Protein AF-A0AAV6LB26-F1 (afdb_monomer_lite)

Organism: NCBI:txid479676

Secondary structure (DSSP, 8-state):
---GGGG-S-TTSHHHHHHHHHHHHHHHHTS-TT---EE--BTTTTT--EE-HHHHHHHHHHH-B-TT--S-GGGTPPP------------------HHHHHHHHHHHHHT-------------------------

Structure (mmCIF, N/CA/C/O backbone):
data_AF-A0AAV6LB26-F1
#
_entry.id   AF-A0AAV6LB26-F1
#
loop_
_atom_site.group_PDB
_atom_site.id
_atom_site.type_symbol
_atom_site.label_atom_id
_atom_site.label_alt_id
_atom_site.label_comp_id
_atom_site.label_asym_id
_atom_site.label_entity_id
_atom_site.label_seq_id
_atom_site.pdbx_PDB_ins_code
_atom_site.Cartn_x
_atom_site.Cartn_y
_atom_site.Cartn_z
_atom_site.occupancy
_atom_site.B_iso_or_equiv
_atom_site.auth_seq_id
_atom_site.auth_comp_id
_atom_site.auth_asym_id
_atom_site.auth_atom_id
_atom_site.pdbx_PDB_model_num
ATOM 1 N N . MET A 1 1 ? -0.836 -13.547 -0.587 1.00 76.88 1 MET A N 1
ATOM 2 C CA . MET A 1 1 ? -0.978 -12.545 -1.671 1.00 76.88 1 MET A CA 1
ATOM 3 C C . MET A 1 1 ? 0.243 -12.625 -2.577 1.00 76.88 1 MET A C 1
ATOM 5 O O . MET A 1 1 ? 1.306 -12.956 -2.060 1.00 76.88 1 MET A O 1
ATOM 9 N N . ASP A 1 2 ? 0.110 -12.382 -3.887 1.00 88.62 2 ASP A N 1
ATOM 10 C CA . ASP A 1 2 ? 1.283 -12.301 -4.774 1.00 88.62 2 ASP A CA 1
ATOM 11 C C . ASP A 1 2 ? 2.092 -11.030 -4.460 1.00 88.62 2 ASP A C 1
ATOM 13 O O . ASP A 1 2 ? 1.530 -9.961 -4.227 1.00 88.62 2 ASP A O 1
ATOM 17 N N . ARG A 1 3 ? 3.421 -11.159 -4.422 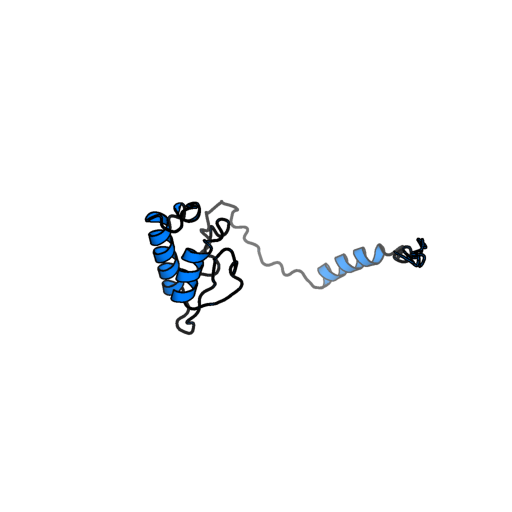1.00 92.75 3 ARG A N 1
ATOM 18 C CA . ARG A 1 3 ? 4.369 -10.069 -4.130 1.00 92.75 3 ARG A CA 1
ATOM 19 C C . ARG A 1 3 ? 5.398 -9.867 -5.233 1.00 92.75 3 ARG A C 1
ATOM 21 O O . ARG A 1 3 ? 6.225 -8.969 -5.125 1.00 92.75 3 ARG A O 1
ATOM 28 N N . SER A 1 4 ? 5.320 -10.648 -6.312 1.00 95.19 4 SER A N 1
ATOM 29 C CA . SER A 1 4 ? 6.222 -10.534 -7.463 1.00 95.19 4 SER A CA 1
ATOM 30 C C . SER A 1 4 ? 6.216 -9.131 -8.088 1.00 95.19 4 SER A C 1
ATOM 32 O O . SER A 1 4 ? 7.208 -8.684 -8.663 1.00 95.19 4 SER A O 1
ATOM 34 N N . TRP A 1 5 ? 5.115 -8.390 -7.923 1.00 97.25 5 TRP A N 1
ATOM 35 C CA . TRP A 1 5 ? 4.990 -7.006 -8.365 1.00 97.25 5 TRP A CA 1
ATOM 36 C C . TRP A 1 5 ? 5.959 -6.048 -7.659 1.00 97.25 5 TRP A C 1
ATOM 38 O O . TRP A 1 5 ? 6.343 -5.042 -8.257 1.00 97.25 5 TRP A O 1
ATOM 48 N N . MET A 1 6 ? 6.386 -6.350 -6.426 1.00 97.19 6 MET A N 1
ATOM 49 C CA . MET A 1 6 ? 7.286 -5.491 -5.648 1.00 97.19 6 MET A CA 1
ATOM 50 C C . MET A 1 6 ? 8.673 -5.398 -6.300 1.00 97.19 6 MET A C 1
ATOM 52 O O . MET A 1 6 ? 9.313 -4.350 -6.227 1.00 97.19 6 MET A O 1
ATOM 56 N N . ASP A 1 7 ? 9.100 -6.446 -7.012 1.00 96.62 7 ASP A N 1
ATOM 57 C CA . ASP A 1 7 ? 10.372 -6.505 -7.745 1.00 96.62 7 ASP A CA 1
ATOM 58 C C . ASP A 1 7 ? 10.353 -5.739 -9.085 1.00 96.62 7 ASP A C 1
ATOM 60 O O . ASP A 1 7 ? 11.392 -5.547 -9.733 1.00 96.62 7 ASP A O 1
ATOM 64 N N . ILE A 1 8 ? 9.183 -5.271 -9.536 1.00 97.75 8 ILE A N 1
ATOM 65 C CA . ILE A 1 8 ? 9.045 -4.592 -10.826 1.00 97.75 8 ILE A CA 1
ATOM 66 C C . ILE A 1 8 ? 9.591 -3.163 -10.736 1.00 97.75 8 ILE A C 1
ATOM 68 O O . ILE A 1 8 ? 8.983 -2.260 -10.169 1.00 97.75 8 ILE A O 1
ATOM 72 N N . ARG A 1 9 ? 10.724 -2.920 -11.405 1.00 95.25 9 ARG A N 1
ATOM 73 C CA . ARG A 1 9 ? 11.386 -1.600 -11.430 1.00 95.25 9 ARG A CA 1
ATOM 74 C C . ARG A 1 9 ? 10.567 -0.503 -12.115 1.00 95.25 9 ARG A C 1
ATOM 76 O O . ARG A 1 9 ? 10.694 0.671 -11.771 1.00 95.25 9 ARG A O 1
ATOM 83 N N . ASN A 1 10 ? 9.770 -0.857 -13.123 1.00 97.56 10 ASN A N 1
ATOM 84 C CA . ASN A 1 10 ? 8.937 0.107 -13.835 1.00 97.56 10 ASN A CA 1
ATOM 85 C C . ASN A 1 10 ? 7.618 0.323 -13.083 1.00 97.56 10 ASN A C 1
ATOM 87 O O . ASN A 1 10 ? 6.678 -0.449 -13.241 1.00 97.56 10 ASN A O 1
ATOM 91 N N . ARG A 1 11 ? 7.518 1.429 -12.343 1.00 97.31 11 ARG A N 1
ATOM 92 C CA . ARG A 1 11 ? 6.333 1.778 -11.536 1.00 97.31 11 ARG A CA 1
ATOM 93 C C . ARG A 1 11 ? 5.070 2.083 -12.350 1.00 97.31 11 ARG A C 1
ATOM 95 O O . ARG A 1 11 ? 3.987 2.186 -11.794 1.00 97.31 11 ARG A O 1
ATOM 102 N N . ARG A 1 12 ? 5.191 2.219 -13.675 1.00 97.12 12 ARG A N 1
ATOM 103 C CA . ARG A 1 12 ? 4.054 2.355 -14.603 1.00 97.12 12 ARG A CA 1
ATOM 104 C C . ARG A 1 12 ? 3.618 1.017 -15.199 1.00 97.12 12 ARG A C 1
ATOM 106 O O . ARG A 1 12 ? 2.707 0.986 -16.023 1.00 97.12 12 ARG A O 1
ATOM 113 N N . HIS A 1 13 ? 4.302 -0.072 -14.856 1.00 98.38 13 HIS A N 1
ATOM 114 C CA . HIS A 1 13 ? 3.944 -1.400 -15.324 1.00 98.38 13 HIS A CA 1
ATOM 115 C C . HIS A 1 13 ? 2.583 -1.804 -14.736 1.00 98.38 13 HIS A C 1
ATOM 117 O O . HIS A 1 13 ? 2.384 -1.621 -13.535 1.00 98.38 13 HIS A O 1
ATOM 123 N N . PRO A 1 14 ? 1.665 -2.394 -15.524 1.00 98.31 14 PRO A N 1
ATOM 124 C CA . PRO A 1 14 ? 0.326 -2.739 -15.046 1.00 98.31 14 PRO A CA 1
ATOM 125 C C . PRO A 1 14 ? 0.321 -3.603 -13.780 1.00 98.31 14 PRO A C 1
ATOM 127 O O . PRO A 1 14 ? -0.413 -3.300 -12.852 1.00 98.31 14 PRO A O 1
ATOM 130 N N . LEU A 1 15 ? 1.198 -4.612 -13.700 1.00 98.06 15 LEU A N 1
ATOM 131 C CA . LEU A 1 15 ? 1.318 -5.457 -12.502 1.00 98.06 15 LEU A CA 1
ATOM 132 C C . LEU A 1 15 ? 1.806 -4.690 -11.266 1.00 98.06 15 LEU A C 1
ATOM 134 O O . LEU A 1 15 ? 1.393 -5.013 -10.162 1.00 98.06 15 LEU A O 1
ATOM 138 N N . TYR A 1 16 ? 2.660 -3.675 -11.440 1.00 98.50 16 TYR A N 1
ATOM 139 C CA . TYR A 1 16 ? 3.084 -2.838 -10.316 1.00 98.50 16 TYR A CA 1
ATOM 140 C C . TYR A 1 16 ? 1.904 -2.014 -9.799 1.00 98.50 16 TYR A C 1
ATOM 142 O O . TYR A 1 16 ? 1.650 -1.977 -8.603 1.00 98.50 16 TYR A O 1
ATOM 150 N N . ILE A 1 17 ? 1.158 -1.388 -10.715 1.00 98.38 17 ILE A N 1
ATOM 151 C CA . ILE A 1 17 ? -0.021 -0.581 -10.380 1.00 98.38 17 ILE A CA 1
ATOM 152 C C . ILE A 1 17 ? -1.082 -1.435 -9.682 1.00 98.38 17 ILE A C 1
ATOM 154 O O . ILE A 1 17 ? -1.627 -1.018 -8.665 1.00 98.38 17 ILE A O 1
ATOM 158 N N . GLU A 1 18 ? -1.361 -2.626 -10.207 1.00 98.31 18 GLU A N 1
ATOM 159 C CA . GLU A 1 18 ? -2.331 -3.533 -9.595 1.00 98.31 18 GLU A CA 1
ATOM 160 C C . GLU A 1 18 ? -1.870 -3.988 -8.209 1.00 98.31 18 GLU A C 1
ATOM 162 O O . GLU A 1 18 ? -2.628 -3.887 -7.251 1.00 98.31 18 GLU A O 1
ATOM 167 N N . GLY A 1 19 ? -0.600 -4.372 -8.067 1.00 97.81 19 GLY A N 1
ATOM 168 C CA . GLY A 1 19 ? -0.038 -4.768 -6.780 1.00 97.81 19 GLY A CA 1
ATOM 169 C C . GLY A 1 19 ? -0.078 -3.663 -5.719 1.00 97.81 19 GLY A C 1
ATOM 170 O O . GLY A 1 19 ? -0.376 -3.937 -4.558 1.00 97.81 19 GLY A O 1
ATOM 171 N N . VAL A 1 20 ? 0.140 -2.399 -6.107 1.00 98.12 20 VAL A N 1
ATOM 172 C CA . VAL A 1 20 ? -0.044 -1.248 -5.205 1.00 98.12 20 VAL A CA 1
ATOM 173 C C . VAL A 1 20 ? -1.499 -1.147 -4.747 1.00 98.12 20 VAL A C 1
ATOM 175 O O . VAL A 1 20 ? -1.745 -1.018 -3.552 1.00 98.12 20 VAL A O 1
ATOM 178 N N . LYS A 1 21 ? -2.470 -1.252 -5.658 1.00 98.00 21 LYS A N 1
ATOM 179 C CA . LYS A 1 21 ? -3.898 -1.195 -5.301 1.00 98.00 21 LYS A CA 1
ATOM 180 C C . LYS A 1 21 ? -4.314 -2.339 -4.385 1.00 98.00 21 LYS A C 1
ATOM 182 O O . LYS A 1 21 ? -5.049 -2.118 -3.425 1.00 98.00 21 LYS A O 1
ATOM 187 N N . GLU A 1 22 ? -3.834 -3.5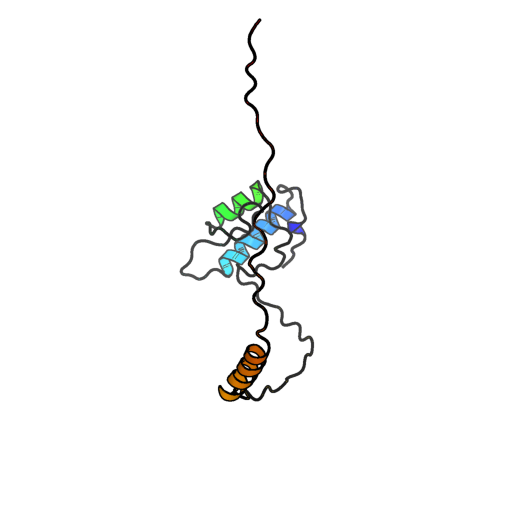48 -4.660 1.00 97.75 22 GLU A N 1
ATOM 188 C CA . GLU A 1 22 ? -4.062 -4.718 -3.814 1.00 97.75 22 GLU A CA 1
ATOM 189 C C . GLU A 1 22 ? -3.481 -4.519 -2.411 1.00 97.75 22 GLU A C 1
ATOM 191 O O . GLU A 1 22 ? -4.160 -4.803 -1.423 1.00 97.75 22 GLU A O 1
ATOM 196 N N . PHE A 1 23 ? -2.266 -3.972 -2.314 1.00 97.81 23 PHE A N 1
ATOM 197 C CA . PHE A 1 23 ? -1.647 -3.619 -1.039 1.00 97.81 23 PHE A CA 1
ATOM 198 C C . PHE A 1 23 ? -2.460 -2.568 -0.271 1.00 97.81 23 PHE A C 1
ATOM 200 O O . PHE A 1 23 ? -2.733 -2.757 0.912 1.00 97.81 23 PHE A O 1
ATOM 207 N N . ILE A 1 24 ? -2.877 -1.481 -0.927 1.00 98.25 24 ILE A N 1
ATOM 208 C CA . ILE A 1 24 ? -3.662 -0.416 -0.286 1.00 98.25 24 ILE A CA 1
ATOM 209 C C . ILE A 1 24 ? -4.991 -0.963 0.228 1.00 98.25 24 ILE A C 1
ATOM 211 O O . ILE A 1 24 ? -5.360 -0.714 1.375 1.00 98.25 24 ILE A O 1
ATOM 215 N N . LYS A 1 25 ? -5.684 -1.763 -0.588 1.00 97.94 25 LYS A N 1
ATOM 216 C CA . LYS A 1 25 ? -6.918 -2.427 -0.174 1.00 97.94 25 LYS A CA 1
ATOM 217 C C . LYS A 1 25 ? -6.688 -3.306 1.052 1.00 97.94 25 LYS A C 1
ATOM 219 O O . LYS A 1 25 ? -7.421 -3.181 2.026 1.00 97.94 25 LYS A O 1
ATOM 224 N N . PHE A 1 26 ? -5.653 -4.144 1.027 1.00 97.38 26 PHE A N 1
ATOM 225 C CA . PHE A 1 26 ? -5.298 -4.979 2.170 1.00 97.38 26 PHE A CA 1
ATOM 226 C C . PHE A 1 26 ? -5.051 -4.139 3.427 1.00 97.38 26 PHE A C 1
ATOM 228 O O . PHE A 1 26 ? -5.600 -4.446 4.481 1.00 97.38 26 PHE A O 1
ATOM 235 N N . ALA A 1 27 ? -4.264 -3.068 3.317 1.00 97.44 27 ALA A N 1
ATOM 236 C CA . ALA A 1 27 ? -3.940 -2.201 4.441 1.00 97.44 27 ALA A CA 1
ATOM 237 C C . ALA A 1 27 ? -5.186 -1.543 5.050 1.00 97.44 27 ALA A C 1
ATOM 239 O O . ALA A 1 27 ? -5.277 -1.449 6.270 1.00 97.44 27 ALA A O 1
ATOM 240 N N . ILE A 1 28 ? -6.149 -1.128 4.221 1.00 97.56 28 ILE A N 1
ATOM 241 C CA . ILE A 1 28 ? -7.432 -0.570 4.671 1.00 97.56 28 ILE A CA 1
ATOM 242 C C . ILE A 1 28 ? -8.295 -1.645 5.338 1.00 97.56 28 ILE A C 1
ATOM 244 O O . ILE A 1 28 ? -8.830 -1.403 6.417 1.00 97.56 28 ILE A O 1
ATOM 248 N N . ASP A 1 29 ? -8.408 -2.829 4.731 1.00 97.12 29 ASP A N 1
ATOM 249 C CA . ASP A 1 29 ? -9.243 -3.926 5.239 1.00 97.12 29 ASP A CA 1
ATOM 250 C C . ASP A 1 29 ? -8.784 -4.413 6.632 1.00 97.12 29 ASP A C 1
ATOM 252 O O . ASP A 1 29 ? -9.598 -4.891 7.420 1.00 97.12 29 ASP A O 1
ATOM 256 N N . HIS A 1 30 ? -7.495 -4.253 6.954 1.00 96.50 30 HIS A N 1
ATOM 257 C CA . HIS A 1 30 ? -6.897 -4.620 8.246 1.00 96.50 30 HIS A CA 1
ATOM 258 C C . HIS A 1 30 ? -6.673 -3.415 9.179 1.00 96.50 30 HIS A C 1
ATOM 260 O O . HIS A 1 30 ? -6.124 -3.564 10.274 1.00 96.50 30 HIS A O 1
ATOM 266 N N . MET A 1 31 ? -7.082 -2.210 8.773 1.00 96.31 31 MET A N 1
ATOM 267 C CA . MET A 1 31 ? -6.931 -1.004 9.582 1.00 96.31 31 MET A CA 1
ATOM 268 C C . MET A 1 31 ? -7.987 -0.965 10.701 1.00 96.31 31 MET A C 1
ATOM 270 O O . MET A 1 31 ? -9.170 -1.206 10.442 1.00 96.31 31 MET A O 1
ATOM 274 N N . PRO A 1 32 ? -7.615 -0.617 11.951 1.00 95.56 32 PRO A N 1
ATOM 275 C CA . PRO A 1 32 ? -8.590 -0.428 13.018 1.00 95.56 32 PRO A CA 1
ATOM 276 C C . PRO A 1 32 ? -9.636 0.636 12.643 1.00 95.56 32 PRO A C 1
ATOM 278 O O . PRO A 1 32 ? -9.258 1.680 12.111 1.00 95.56 32 PRO A O 1
ATOM 281 N N . PRO A 1 33 ? -10.926 0.466 12.997 1.00 94.69 33 PRO A N 1
ATOM 282 C CA . PRO A 1 33 ? -11.974 1.436 12.649 1.00 94.69 33 PRO A CA 1
ATOM 283 C C . PRO A 1 33 ? -11.763 2.855 13.203 1.00 94.69 33 PRO A C 1
ATOM 285 O O . PRO A 1 33 ? -12.402 3.797 12.744 1.00 94.69 33 PRO A O 1
ATOM 288 N N . SER A 1 34 ? -10.915 3.010 14.224 1.00 96.62 34 SER A N 1
ATOM 289 C CA . SER A 1 34 ? -10.550 4.299 14.822 1.00 96.62 34 SER A CA 1
ATOM 290 C C . SER A 1 34 ? -9.434 5.035 14.076 1.00 96.62 34 SER A C 1
ATOM 292 O O . SER A 1 34 ? -9.174 6.199 14.376 1.00 96.62 34 SER A O 1
ATOM 294 N N . GLU A 1 35 ? -8.743 4.364 13.156 1.00 96.25 35 GLU A N 1
ATOM 295 C CA . GLU A 1 35 ? -7.591 4.898 12.440 1.00 96.25 35 GLU A CA 1
ATOM 296 C C . GLU A 1 35 ? -7.987 5.322 11.018 1.00 96.25 35 GLU A C 1
ATOM 298 O O . GLU A 1 35 ? -8.925 4.798 10.421 1.00 96.25 35 GLU A O 1
ATOM 303 N N . THR A 1 36 ? -7.259 6.287 10.460 1.00 97.62 36 THR A N 1
ATOM 304 C CA . THR A 1 36 ? -7.434 6.749 9.067 1.00 97.62 36 THR A CA 1
ATOM 305 C C . THR A 1 36 ? -6.121 6.782 8.288 1.00 97.62 36 THR A C 1
ATOM 307 O O . THR A 1 36 ? -6.106 7.140 7.112 1.00 97.62 36 THR A O 1
ATOM 310 N N . LEU A 1 37 ? -5.014 6.421 8.945 1.00 98.38 37 LEU A N 1
ATOM 311 C CA . LEU A 1 37 ? -3.666 6.481 8.401 1.00 98.38 37 LEU A CA 1
ATOM 312 C C . LEU A 1 37 ? -3.015 5.101 8.483 1.00 98.38 37 LEU A C 1
ATOM 314 O O . LEU A 1 37 ? -3.100 4.429 9.513 1.00 98.38 37 LEU A O 1
ATOM 318 N N . ILE A 1 38 ? -2.294 4.727 7.432 1.00 98.50 38 ILE A N 1
ATOM 319 C CA . ILE A 1 38 ? -1.541 3.474 7.328 1.00 98.50 38 ILE A CA 1
ATOM 320 C C . ILE A 1 38 ? -0.042 3.767 7.236 1.00 98.50 38 ILE A C 1
ATOM 322 O O . ILE A 1 38 ? 0.364 4.873 6.871 1.00 98.50 38 ILE A O 1
ATOM 326 N N . TRP A 1 39 ? 0.799 2.794 7.584 1.00 98.44 39 TRP A N 1
ATOM 327 C CA . TRP A 1 39 ? 2.249 2.943 7.460 1.00 98.44 39 TRP A CA 1
ATOM 328 C C . TRP A 1 39 ? 2.658 2.981 5.986 1.00 98.44 39 TRP A C 1
ATOM 330 O O . TRP A 1 39 ? 2.214 2.174 5.181 1.00 98.44 39 TRP A O 1
ATOM 340 N N . CYS A 1 40 ? 3.527 3.915 5.609 1.00 98.69 40 CYS A N 1
ATOM 341 C CA . CYS A 1 40 ? 3.974 4.041 4.227 1.00 98.69 40 CYS A CA 1
ATOM 342 C C . CYS A 1 40 ? 5.181 3.117 3.958 1.00 98.69 40 CYS A C 1
ATOM 344 O O . CYS A 1 40 ? 6.278 3.406 4.451 1.00 98.69 40 CYS A O 1
ATOM 346 N N . PRO A 1 41 ? 5.053 2.051 3.140 1.00 98.19 41 PRO A N 1
ATOM 347 C CA . PRO A 1 41 ? 6.147 1.122 2.850 1.00 98.19 41 PRO A CA 1
ATOM 348 C C . PRO A 1 41 ? 7.054 1.613 1.712 1.00 98.19 41 PRO A C 1
ATOM 350 O O . PRO A 1 41 ? 7.856 0.843 1.176 1.00 98.19 41 PRO A O 1
ATOM 353 N N . CYS A 1 42 ? 6.894 2.863 1.263 1.00 98.56 42 CYS A N 1
ATOM 354 C CA . CYS A 1 42 ? 7.701 3.382 0.170 1.00 98.56 42 CYS A CA 1
ATOM 355 C C . CYS A 1 42 ? 9.176 3.478 0.580 1.00 98.56 42 CYS A C 1
ATOM 357 O O . CYS A 1 42 ? 9.497 3.602 1.763 1.00 98.56 42 CYS A O 1
ATOM 359 N N . ILE A 1 43 ? 10.084 3.490 -0.397 1.00 98.06 43 ILE A N 1
ATOM 360 C CA . ILE A 1 43 ? 11.536 3.531 -0.145 1.00 98.06 43 ILE A CA 1
ATOM 361 C C . ILE A 1 43 ? 11.952 4.718 0.743 1.00 98.06 43 ILE A C 1
ATOM 363 O O . ILE A 1 43 ? 12.909 4.606 1.504 1.00 98.06 43 ILE A O 1
ATOM 367 N N . ARG A 1 44 ? 11.240 5.852 0.675 1.00 98.19 44 ARG A N 1
ATOM 368 C CA . ARG A 1 44 ? 11.554 7.038 1.488 1.00 98.19 44 ARG A CA 1
ATOM 369 C C . ARG A 1 44 ? 11.066 6.945 2.927 1.00 98.19 44 ARG A C 1
ATOM 371 O O . ARG A 1 44 ? 11.741 7.448 3.816 1.00 98.19 44 ARG A O 1
ATOM 378 N N . CYS A 1 45 ? 9.894 6.360 3.138 1.00 98.38 45 CYS A N 1
ATOM 379 C CA . CYS A 1 45 ? 9.267 6.307 4.453 1.00 98.38 45 CYS A CA 1
ATOM 380 C C . CYS A 1 45 ? 9.668 5.051 5.225 1.00 98.38 45 CYS A C 1
ATOM 382 O O . CYS A 1 45 ? 9.739 5.103 6.445 1.00 98.38 45 CYS A O 1
ATOM 384 N N . ASN A 1 46 ? 9.935 3.936 4.537 1.00 97.50 46 ASN A N 1
ATOM 385 C CA . ASN A 1 46 ? 10.372 2.664 5.117 1.00 97.50 46 ASN A CA 1
ATOM 386 C C . ASN A 1 46 ? 9.537 2.222 6.340 1.00 97.50 46 ASN A C 1
ATOM 388 O O . ASN A 1 46 ? 10.080 1.786 7.349 1.00 97.50 46 ASN A O 1
ATOM 392 N N . ASN A 1 47 ? 8.212 2.373 6.259 1.00 97.94 47 ASN A N 1
ATOM 393 C CA . ASN A 1 47 ? 7.258 2.107 7.340 1.00 97.94 47 ASN A CA 1
ATOM 394 C C . ASN A 1 47 ? 7.456 2.949 8.625 1.00 97.94 47 ASN A C 1
ATOM 396 O O . ASN A 1 47 ? 6.955 2.563 9.673 1.00 97.94 47 ASN A O 1
ATOM 400 N N . PHE A 1 48 ? 8.126 4.109 8.571 1.00 97.81 48 PHE A N 1
ATOM 401 C CA . PHE A 1 48 ? 8.285 5.023 9.721 1.00 97.81 48 PHE A CA 1
ATOM 402 C C . PHE A 1 48 ? 7.286 6.182 9.762 1.00 97.81 48 PHE A C 1
ATOM 404 O O . PHE A 1 48 ? 7.200 6.890 10.765 1.00 97.81 48 PHE A O 1
ATOM 411 N N . ASN A 1 49 ? 6.509 6.385 8.700 1.00 98.12 49 ASN A N 1
ATOM 412 C CA . ASN A 1 49 ? 5.522 7.455 8.628 1.00 98.12 49 ASN A CA 1
ATOM 413 C C . ASN A 1 49 ? 4.142 6.869 8.355 1.00 98.12 49 ASN A C 1
ATOM 415 O O . ASN A 1 49 ? 3.991 6.055 7.441 1.00 98.12 49 ASN A O 1
ATOM 419 N N . LYS A 1 50 ? 3.145 7.321 9.120 1.00 98.19 50 LYS A N 1
ATOM 420 C CA . LYS A 1 50 ? 1.733 7.086 8.825 1.00 98.19 50 LYS A CA 1
ATOM 421 C C . LYS A 1 50 ? 1.189 8.203 7.942 1.00 98.19 50 LYS A C 1
ATOM 423 O O . LYS A 1 50 ? 1.462 9.373 8.207 1.00 98.19 50 LYS A O 1
ATOM 428 N N . MET A 1 51 ? 0.445 7.836 6.909 1.00 98.50 51 MET A N 1
ATOM 429 C CA . MET A 1 51 ? -0.153 8.746 5.928 1.00 98.50 51 MET A CA 1
ATOM 430 C C . MET A 1 51 ? -1.516 8.201 5.502 1.00 98.50 51 MET A C 1
ATOM 432 O O . MET A 1 51 ? -1.846 7.050 5.800 1.00 98.50 51 MET A O 1
ATOM 436 N N . THR A 1 52 ? -2.321 9.014 4.827 1.00 98.62 52 THR A N 1
ATOM 437 C CA . THR A 1 52 ? -3.584 8.535 4.256 1.00 98.62 52 THR A CA 1
ATOM 438 C C . THR A 1 52 ? -3.313 7.469 3.184 1.00 98.62 52 THR A C 1
ATOM 440 O O . THR A 1 52 ? -2.241 7.479 2.571 1.00 98.62 52 THR A O 1
ATOM 443 N N . PRO A 1 53 ? -4.252 6.541 2.925 1.00 98.62 53 PRO A N 1
ATOM 444 C CA . PRO A 1 53 ? -4.078 5.539 1.874 1.00 98.62 53 PRO A CA 1
ATOM 445 C C . PRO A 1 53 ? -3.739 6.142 0.503 1.00 98.62 53 PRO A C 1
ATOM 447 O O . PRO A 1 53 ? -2.854 5.631 -0.178 1.00 98.62 53 PRO A O 1
ATOM 450 N N . ASP A 1 54 ? -4.364 7.270 0.155 1.00 98.69 54 ASP A N 1
ATOM 451 C CA . ASP A 1 54 ? -4.121 7.991 -1.100 1.00 98.69 54 ASP A CA 1
ATOM 452 C C . ASP A 1 54 ? -2.680 8.532 -1.183 1.00 98.69 54 ASP A C 1
ATOM 454 O O . ASP A 1 54 ? -2.003 8.372 -2.200 1.00 98.69 54 ASP A O 1
ATOM 458 N N . GLU A 1 55 ? -2.165 9.121 -0.098 1.00 98.75 55 GLU A N 1
ATOM 459 C CA . GLU A 1 55 ? -0.770 9.584 -0.026 1.00 98.75 55 GLU A CA 1
ATOM 460 C C . GLU A 1 55 ? 0.220 8.414 -0.108 1.00 98.75 55 GLU A C 1
ATOM 462 O O . GLU A 1 55 ? 1.266 8.514 -0.757 1.00 98.75 55 GLU A O 1
ATOM 467 N N . VAL A 1 56 ? -0.094 7.282 0.533 1.00 98.75 56 VAL A N 1
ATOM 468 C CA . VAL A 1 56 ? 0.746 6.081 0.444 1.00 98.75 56 VAL A CA 1
ATOM 469 C C . VAL A 1 56 ? 0.771 5.537 -0.981 1.00 98.75 56 VAL A C 1
ATOM 471 O O . VAL A 1 56 ? 1.853 5.206 -1.474 1.00 98.75 56 VAL A O 1
ATOM 474 N N . GLU A 1 57 ? -0.373 5.494 -1.662 1.00 98.62 57 GLU A N 1
ATOM 475 C CA . GLU A 1 57 ? -0.467 5.103 -3.068 1.00 98.62 57 GLU A CA 1
ATOM 476 C C . GLU A 1 57 ? 0.408 6.010 -3.956 1.00 98.62 57 GLU A C 1
ATOM 478 O O . GLU A 1 57 ? 1.248 5.515 -4.717 1.00 98.62 57 GLU A O 1
ATOM 483 N N . GLU A 1 58 ? 0.303 7.335 -3.800 1.00 98.69 58 GLU A N 1
ATOM 484 C CA . GLU A 1 58 ? 1.139 8.302 -4.524 1.00 98.69 58 GLU A CA 1
ATOM 485 C C . GLU A 1 58 ? 2.637 8.058 -4.277 1.00 98.69 58 GLU A C 1
ATOM 487 O O . GLU A 1 58 ? 3.439 7.993 -5.217 1.00 98.69 58 GLU A O 1
ATOM 492 N N . HIS A 1 59 ? 3.028 7.860 -3.018 1.00 98.69 59 HIS A N 1
ATOM 493 C CA . HIS A 1 59 ? 4.413 7.604 -2.631 1.00 98.69 59 HIS A CA 1
ATOM 494 C C . HIS A 1 59 ? 4.964 6.306 -3.231 1.00 98.69 59 HIS A C 1
ATOM 496 O O . HIS A 1 59 ? 6.132 6.251 -3.637 1.00 98.69 59 HIS A O 1
ATOM 502 N N . MET A 1 60 ? 4.142 5.261 -3.325 1.00 98.38 60 MET A N 1
ATOM 503 C CA . MET A 1 60 ? 4.529 4.002 -3.961 1.00 98.38 60 MET A CA 1
ATOM 504 C C . MET A 1 60 ? 4.739 4.185 -5.469 1.00 98.38 60 MET A C 1
ATOM 506 O O . MET A 1 60 ? 5.737 3.700 -6.006 1.00 98.38 60 MET A O 1
ATOM 510 N N . TYR A 1 61 ? 3.910 4.976 -6.154 1.00 98.38 61 TYR A N 1
ATOM 511 C CA . TYR A 1 61 ? 4.137 5.316 -7.564 1.00 98.38 61 TYR A CA 1
ATOM 512 C C . TYR A 1 61 ? 5.358 6.224 -7.786 1.00 98.38 61 TYR A C 1
ATOM 514 O O . TYR A 1 61 ? 6.073 6.074 -8.787 1.00 98.38 61 TYR A O 1
ATOM 522 N N . ALA A 1 62 ? 5.636 7.141 -6.857 1.00 98.06 62 ALA A N 1
ATOM 523 C CA . ALA A 1 62 ? 6.731 8.102 -6.964 1.00 98.06 62 ALA A CA 1
ATOM 524 C C . ALA A 1 62 ? 8.102 7.494 -6.635 1.00 98.06 62 ALA A C 1
ATOM 526 O O . ALA A 1 62 ? 9.082 7.740 -7.349 1.00 98.06 62 ALA A O 1
ATOM 527 N N . TRP A 1 63 ? 8.191 6.693 -5.570 1.00 98.12 63 TRP A N 1
ATOM 528 C CA . TRP A 1 63 ? 9.467 6.198 -5.041 1.00 98.12 63 TRP A CA 1
ATOM 529 C C . TRP A 1 63 ? 9.610 4.690 -5.068 1.00 98.12 63 TRP A C 1
ATOM 531 O O . TRP A 1 63 ? 10.738 4.210 -5.069 1.00 98.12 63 TRP A O 1
ATOM 541 N N . GLY A 1 64 ? 8.525 3.949 -5.241 1.00 98.00 64 GLY A N 1
ATOM 542 C CA . GLY A 1 64 ? 8.555 2.497 -5.185 1.00 98.00 64 GLY A CA 1
ATOM 543 C C . GLY A 1 64 ? 8.392 1.982 -3.762 1.00 98.00 64 GLY A C 1
ATOM 544 O O . GLY A 1 64 ? 8.468 2.739 -2.792 1.00 98.00 64 GLY A O 1
ATOM 545 N N . VAL A 1 65 ? 8.200 0.673 -3.650 1.00 97.88 65 VAL A N 1
ATOM 546 C CA . VAL A 1 65 ? 8.050 -0.041 -2.382 1.00 97.88 65 VAL A CA 1
ATOM 547 C C . VAL A 1 65 ? 9.389 -0.626 -1.938 1.00 97.88 65 VAL A C 1
ATOM 549 O O . VAL A 1 65 ? 10.234 -0.963 -2.770 1.00 97.88 65 VAL A O 1
ATOM 552 N N . VAL A 1 66 ? 9.603 -0.751 -0.631 1.00 97.56 66 VAL A N 1
ATOM 553 C CA . VAL A 1 66 ? 10.749 -1.492 -0.094 1.00 97.56 66 VAL A CA 1
ATOM 554 C C . VAL A 1 66 ? 10.558 -2.980 -0.394 1.00 97.56 66 VAL A C 1
ATOM 556 O O . VAL A 1 66 ? 9.732 -3.639 0.221 1.00 97.56 66 VAL A O 1
ATOM 559 N N . VAL A 1 67 ? 11.341 -3.525 -1.326 1.00 96.00 67 VAL A N 1
ATOM 560 C CA . VAL A 1 67 ? 11.241 -4.934 -1.765 1.00 96.00 67 VAL A CA 1
ATOM 561 C C . VAL A 1 67 ? 11.466 -5.925 -0.617 1.00 96.00 67 VAL A C 1
ATOM 563 O O . VAL A 1 67 ? 10.828 -6.971 -0.553 1.00 96.00 67 VAL A O 1
ATOM 566 N N . ALA A 1 68 ? 12.336 -5.575 0.336 1.00 95.12 68 ALA A N 1
ATOM 567 C CA . ALA A 1 68 ? 12.583 -6.391 1.525 1.00 95.12 68 ALA A CA 1
ATOM 568 C C . ALA A 1 68 ? 11.374 -6.457 2.479 1.00 95.12 68 ALA A C 1
ATOM 570 O O . ALA A 1 68 ? 11.333 -7.323 3.350 1.00 95.12 68 ALA A O 1
ATOM 571 N N . TYR A 1 69 ? 10.379 -5.581 2.316 1.00 94.50 69 TYR A N 1
ATOM 572 C CA . TYR A 1 69 ? 9.136 -5.592 3.084 1.00 94.50 69 TYR A CA 1
ATOM 573 C C . TYR A 1 69 ? 8.144 -6.618 2.511 1.00 94.50 69 TYR A C 1
ATOM 575 O O . TYR A 1 69 ? 7.020 -6.308 2.121 1.00 94.50 69 TYR A O 1
ATOM 583 N N . ASN A 1 70 ? 8.592 -7.869 2.437 1.00 88.81 70 ASN A N 1
ATOM 584 C CA . ASN A 1 70 ? 7.870 -8.992 1.837 1.00 88.81 70 ASN A CA 1
ATOM 585 C C . ASN A 1 70 ? 6.800 -9.610 2.756 1.00 88.81 70 ASN A C 1
ATOM 587 O O . ASN A 1 70 ? 6.120 -10.552 2.354 1.00 88.81 70 ASN A O 1
ATOM 591 N N . ARG A 1 71 ? 6.650 -9.083 3.973 1.00 91.81 71 ARG A N 1
ATOM 592 C CA . ARG A 1 71 ? 5.574 -9.398 4.913 1.00 91.81 71 ARG A CA 1
ATOM 593 C C . ARG A 1 71 ? 5.004 -8.100 5.442 1.00 91.81 71 ARG A C 1
ATOM 595 O O . ARG A 1 71 ? 5.738 -7.271 5.977 1.00 91.81 71 ARG A O 1
ATOM 602 N N . TRP A 1 72 ? 3.702 -7.922 5.320 1.00 95.00 72 TRP A N 1
ATOM 603 C CA . TRP A 1 72 ? 3.017 -6.683 5.653 1.00 95.00 72 TRP A CA 1
ATOM 604 C C . TRP A 1 72 ? 2.634 -6.643 7.135 1.00 95.00 72 TRP A C 1
ATOM 606 O O . TRP A 1 72 ? 1.487 -6.401 7.499 1.00 95.00 72 TRP A O 1
ATOM 616 N N . VAL A 1 73 ? 3.622 -6.877 8.002 1.00 94.62 73 VAL A N 1
ATOM 617 C CA . VAL A 1 73 ? 3.443 -6.988 9.460 1.00 94.62 73 VAL A CA 1
ATOM 618 C C . VAL A 1 73 ? 2.877 -5.713 10.089 1.00 94.62 73 VAL A C 1
ATOM 620 O O . VAL A 1 73 ? 2.086 -5.789 11.022 1.00 94.62 73 VAL A O 1
ATOM 623 N N . TYR A 1 74 ? 3.200 -4.533 9.545 1.00 95.94 74 TYR A N 1
ATOM 624 C CA . TYR A 1 74 ? 2.620 -3.262 9.998 1.00 95.94 74 TYR A CA 1
ATOM 625 C C . TYR A 1 74 ? 1.180 -3.036 9.511 1.00 95.94 74 TYR A C 1
ATOM 627 O O . TYR A 1 74 ? 0.549 -2.062 9.915 1.00 95.94 74 TYR A O 1
ATOM 635 N N . HIS A 1 75 ? 0.670 -3.920 8.653 1.00 96.19 75 HIS A N 1
ATOM 636 C CA . HIS A 1 75 ? -0.670 -3.865 8.069 1.00 96.19 75 HIS A CA 1
ATOM 637 C C . HIS A 1 75 ? -1.507 -5.094 8.440 1.00 96.19 75 HIS A C 1
ATOM 639 O O . HIS A 1 75 ? -2.499 -5.366 7.782 1.00 96.19 75 HIS A O 1
ATOM 645 N N . GLY A 1 76 ? -1.119 -5.841 9.478 1.00 94.00 76 GLY A N 1
ATOM 646 C CA . GLY A 1 76 ? -1.933 -6.937 10.006 1.00 94.00 76 GLY A CA 1
ATOM 647 C C . GLY A 1 76 ? -1.775 -8.274 9.285 1.00 94.00 76 GLY A C 1
ATOM 648 O O . GLY A 1 76 ? -2.595 -9.160 9.497 1.00 94.00 76 GLY A O 1
ATOM 649 N N . GLU A 1 77 ? -0.734 -8.460 8.467 1.00 93.56 77 GLU A N 1
ATOM 650 C CA . GLU A 1 77 ? -0.421 -9.797 7.958 1.00 93.56 77 GLU A CA 1
ATOM 651 C C . GLU A 1 77 ? 0.023 -10.715 9.105 1.00 93.56 77 GLU A C 1
ATOM 653 O O . GLU A 1 77 ? 1.041 -10.468 9.762 1.00 93.56 77 GLU A O 1
ATOM 658 N N 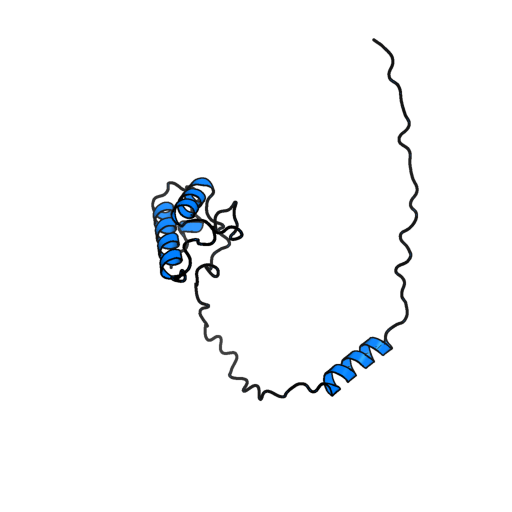. GLU A 1 78 ? -0.748 -11.777 9.331 1.00 88.12 78 GLU A N 1
ATOM 659 C CA . GLU A 1 78 ? -0.468 -12.774 10.357 1.00 88.12 78 GLU A CA 1
ATOM 660 C C . GLU A 1 78 ? 0.821 -13.560 10.056 1.00 88.12 78 GLU A C 1
ATOM 662 O O . GLU A 1 78 ? 1.378 -13.565 8.953 1.00 88.12 78 GLU A O 1
ATOM 667 N N . PHE A 1 79 ? 1.353 -14.214 11.085 1.00 82.44 79 PHE A N 1
ATOM 668 C CA . PHE A 1 79 ? 2.396 -15.210 10.895 1.00 82.44 79 PHE A CA 1
ATOM 669 C C . PHE A 1 79 ? 1.703 -16.511 10.531 1.00 82.44 79 PHE A C 1
ATOM 671 O O . PHE A 1 79 ? 0.962 -17.046 11.353 1.00 82.44 79 PHE A O 1
ATOM 678 N N . ASP A 1 80 ? 1.985 -17.038 9.341 1.00 73.06 80 ASP A N 1
ATOM 679 C CA . ASP A 1 80 ? 1.727 -18.446 9.086 1.00 73.06 80 ASP A CA 1
ATOM 680 C C . ASP A 1 80 ? 2.537 -19.221 10.130 1.00 73.06 80 ASP A C 1
ATOM 682 O O . ASP A 1 80 ? 3.769 -19.296 10.068 1.00 73.06 80 ASP A O 1
ATOM 686 N N . GLN A 1 81 ? 1.854 -19.753 11.145 1.00 61.09 81 GLN A N 1
ATOM 687 C CA . GLN A 1 81 ? 2.402 -20.827 11.954 1.00 61.09 81 GLN A CA 1
ATOM 688 C C . GLN A 1 81 ? 2.470 -22.041 11.035 1.00 61.09 81 GLN A C 1
ATOM 690 O O . GLN A 1 81 ? 1.622 -22.931 11.072 1.00 61.09 81 GLN A O 1
ATOM 695 N N . GLU A 1 82 ? 3.478 -22.076 10.167 1.00 56.56 82 GLU A N 1
ATOM 696 C CA . GLU A 1 82 ? 3.946 -23.348 9.667 1.00 56.56 82 GLU A CA 1
ATOM 697 C C . GLU A 1 82 ? 4.231 -24.181 10.911 1.00 56.56 82 GLU A C 1
ATOM 699 O O . GLU A 1 82 ? 5.106 -23.848 11.714 1.00 56.56 82 GLU A O 1
ATOM 704 N N . ASN A 1 83 ? 3.424 -25.225 11.098 1.00 51.50 83 ASN A N 1
ATOM 705 C CA . ASN A 1 83 ? 3.619 -26.299 12.055 1.00 51.50 83 ASN A CA 1
ATOM 706 C C . ASN A 1 83 ? 4.931 -27.030 11.713 1.00 51.50 83 ASN A C 1
ATOM 708 O O . ASN A 1 83 ? 4.945 -28.195 11.325 1.00 51.50 83 ASN A O 1
ATOM 712 N N . ASN A 1 84 ? 6.054 -26.325 11.814 1.00 51.66 84 ASN A N 1
ATOM 713 C CA . ASN A 1 84 ? 7.359 -26.907 11.994 1.00 51.66 84 ASN A CA 1
ATOM 714 C C . ASN A 1 84 ? 7.291 -27.515 13.379 1.00 51.66 84 ASN A C 1
ATOM 716 O O . ASN A 1 84 ? 7.407 -26.785 14.358 1.00 51.66 84 ASN A O 1
ATOM 720 N N . GLY A 1 85 ? 7.015 -28.820 13.432 1.00 53.22 85 GLY A N 1
ATOM 721 C CA . GLY A 1 85 ? 6.855 -29.614 14.643 1.00 53.22 85 GLY A CA 1
ATOM 722 C C . GLY A 1 85 ? 8.052 -29.522 15.588 1.00 53.22 85 GLY A C 1
ATOM 723 O O . GLY A 1 85 ? 8.816 -30.468 15.733 1.00 53.22 85 GLY A O 1
ATOM 724 N N . HIS A 1 86 ? 8.187 -28.391 16.265 1.00 58.62 86 HIS A N 1
ATOM 725 C CA . HIS A 1 86 ? 8.833 -28.264 17.549 1.00 58.62 86 HIS A CA 1
ATOM 726 C C . HIS A 1 86 ? 7.720 -28.564 18.528 1.00 58.62 86 HIS A C 1
ATOM 728 O O . HIS A 1 86 ? 6.822 -27.752 18.736 1.00 58.62 86 HIS A O 1
ATOM 734 N N . GLY A 1 87 ? 7.711 -29.830 18.946 1.00 47.78 87 GLY A N 1
ATOM 735 C CA . GLY A 1 87 ? 6.616 -30.439 19.674 1.00 47.78 87 GLY A CA 1
ATOM 736 C C . GLY A 1 87 ? 6.173 -29.596 20.855 1.00 47.78 87 GLY A C 1
ATOM 737 O O . GLY A 1 87 ? 6.943 -28.799 21.382 1.00 47.78 87 GLY A O 1
ATOM 738 N N . ASN A 1 88 ? 4.932 -29.826 21.277 1.00 53.88 88 ASN A N 1
ATOM 739 C CA . ASN A 1 88 ? 4.452 -29.446 22.595 1.00 53.88 88 ASN A CA 1
ATOM 740 C C . ASN A 1 88 ? 5.513 -29.802 23.646 1.00 53.88 88 ASN A C 1
ATOM 742 O O . ASN A 1 88 ? 5.520 -30.908 24.186 1.00 53.88 88 ASN A O 1
ATOM 746 N N . THR A 1 89 ? 6.396 -28.870 23.980 1.00 55.59 89 THR A N 1
ATOM 747 C CA . THR A 1 89 ? 6.920 -28.827 25.325 1.00 55.59 89 THR A CA 1
ATOM 748 C C . THR A 1 89 ? 5.761 -28.251 26.100 1.00 55.59 89 THR A C 1
ATOM 750 O O . THR A 1 89 ? 5.472 -27.059 26.011 1.00 55.59 89 THR A O 1
ATOM 753 N N . ASN A 1 90 ? 5.035 -29.130 26.789 1.00 57.69 90 ASN A N 1
ATOM 754 C CA . ASN A 1 90 ? 4.321 -28.725 27.986 1.00 57.69 90 ASN A CA 1
ATOM 755 C C . ASN A 1 90 ? 5.396 -28.112 28.887 1.00 57.69 90 ASN A C 1
ATOM 757 O O . ASN A 1 90 ? 6.074 -28.825 29.621 1.00 57.69 90 ASN A O 1
ATOM 761 N N . ILE A 1 91 ? 5.649 -26.817 28.716 1.00 60.28 91 ILE A N 1
ATOM 762 C CA . ILE A 1 91 ? 6.419 -26.043 29.666 1.00 60.28 91 ILE A CA 1
ATOM 763 C C . ILE A 1 91 ? 5.439 -25.907 30.816 1.00 60.28 91 ILE A C 1
ATOM 765 O O . ILE A 1 91 ? 4.552 -25.055 30.804 1.00 60.28 91 ILE A O 1
ATOM 769 N N . GLU A 1 92 ? 5.521 -26.858 31.745 1.00 61.97 92 GLU A N 1
ATOM 770 C CA . GLU A 1 92 ? 5.112 -26.587 33.109 1.00 61.97 92 GLU A CA 1
ATOM 771 C C . GLU A 1 92 ? 5.833 -25.294 33.471 1.00 61.97 92 GLU A C 1
ATOM 773 O O . GLU A 1 92 ? 7.054 -25.196 33.342 1.00 61.97 92 GLU A O 1
ATOM 778 N N . GLU A 1 93 ? 5.049 -24.260 33.745 1.00 59.78 93 GLU A N 1
ATOM 779 C CA . GLU A 1 93 ? 5.525 -22.934 34.092 1.00 59.78 93 GLU A CA 1
ATOM 780 C C . GLU A 1 93 ? 6.216 -23.045 35.460 1.00 59.78 93 GLU A C 1
ATOM 782 O O . GLU A 1 93 ? 5.655 -22.710 36.501 1.00 59.78 93 GLU A O 1
ATOM 787 N N . GLU A 1 94 ? 7.425 -23.612 35.481 1.00 64.94 94 GLU A N 1
ATOM 788 C CA . GLU A 1 94 ? 8.314 -23.542 36.626 1.00 64.94 94 GLU A CA 1
ATOM 789 C C . GLU A 1 94 ? 8.717 -22.080 36.744 1.00 64.94 94 GLU A C 1
ATOM 791 O O . GLU A 1 94 ? 9.568 -21.564 36.016 1.00 64.94 94 GLU A O 1
ATOM 796 N N . SER A 1 95 ? 8.027 -21.379 37.641 1.00 68.69 95 SER A N 1
ATOM 797 C CA . SER A 1 95 ? 8.373 -20.017 37.997 1.00 68.69 95 SER A CA 1
ATOM 798 C C . SER A 1 95 ? 9.824 -20.004 38.468 1.00 68.69 95 SER A C 1
ATOM 800 O O . SER A 1 95 ? 10.147 -20.597 39.501 1.00 68.69 95 SER A O 1
ATOM 802 N N . ILE A 1 96 ? 10.691 -19.318 37.728 1.00 64.88 96 ILE A N 1
ATOM 803 C CA . ILE A 1 96 ? 12.052 -19.028 38.172 1.00 64.88 96 ILE A CA 1
ATOM 804 C C . ILE A 1 96 ? 11.924 -18.232 39.472 1.00 64.88 96 ILE A C 1
ATOM 806 O O . ILE A 1 96 ? 11.350 -17.140 39.491 1.00 64.88 96 ILE A O 1
ATOM 810 N N . THR A 1 97 ? 12.390 -18.804 40.581 1.00 73.94 97 THR A N 1
ATOM 811 C CA . THR A 1 97 ? 12.320 -18.139 41.880 1.00 73.94 97 THR A CA 1
ATOM 812 C C . THR A 1 97 ? 13.348 -17.014 41.937 1.00 73.94 97 THR A C 1
ATOM 814 O O . THR A 1 97 ? 14.399 -17.060 41.296 1.00 73.94 97 THR A O 1
ATOM 817 N N . VAL A 1 98 ? 13.059 -15.988 42.737 1.00 68.00 98 VAL A N 1
ATOM 818 C CA . VAL A 1 98 ? 13.992 -14.874 42.978 1.00 68.00 98 VAL A CA 1
ATOM 819 C C . VAL A 1 98 ? 15.350 -15.353 43.508 1.00 68.00 98 VAL A C 1
ATOM 821 O O . VAL A 1 98 ? 16.364 -14.724 43.226 1.00 68.00 98 VAL A O 1
ATOM 824 N N . ASP A 1 99 ? 15.378 -16.501 44.190 1.00 73.06 99 ASP A N 1
ATOM 825 C CA . ASP A 1 99 ? 16.600 -17.125 44.701 1.00 73.06 99 ASP A CA 1
ATOM 826 C C . ASP A 1 99 ? 17.516 -17.609 43.563 1.00 73.06 99 ASP A C 1
ATOM 828 O O . ASP A 1 99 ? 18.723 -17.387 43.614 1.00 73.06 99 ASP A O 1
ATOM 832 N N . ALA A 1 100 ? 16.950 -18.172 42.488 1.00 75.00 100 ALA A N 1
ATOM 833 C CA . ALA A 1 100 ? 17.715 -18.608 41.315 1.00 75.00 100 ALA A CA 1
ATOM 834 C C . ALA A 1 100 ? 18.303 -17.424 40.525 1.00 75.00 100 ALA A C 1
ATOM 836 O O . ALA A 1 100 ? 19.387 -17.519 39.952 1.00 75.00 100 ALA A O 1
ATOM 837 N N . MET A 1 101 ? 17.617 -16.276 40.517 1.00 77.31 101 MET A N 1
ATOM 838 C CA . MET A 1 101 ? 18.164 -15.041 39.941 1.00 77.31 101 MET A CA 1
ATOM 839 C C . MET A 1 101 ? 19.305 -14.470 40.790 1.00 77.31 101 MET A C 1
ATOM 841 O O . MET A 1 101 ? 20.225 -13.857 40.248 1.00 77.31 101 MET A O 1
ATOM 845 N N . GLN A 1 102 ? 19.248 -14.662 42.110 1.00 76.25 102 GLN A N 1
ATOM 846 C CA . GLN A 1 102 ? 20.249 -14.146 43.036 1.00 76.25 102 GLN A CA 1
ATOM 847 C C . GLN A 1 102 ? 21.563 -14.936 42.963 1.00 76.25 102 GLN A C 1
ATOM 849 O O . GLN A 1 102 ? 22.627 -14.325 43.015 1.00 76.25 102 GLN A O 1
ATOM 854 N N . GLU A 1 103 ? 21.495 -16.252 42.747 1.00 77.19 103 GLU A N 1
ATOM 855 C CA . GLU A 1 103 ? 22.669 -17.121 42.570 1.00 77.19 103 GLU A CA 1
ATOM 856 C C . GLU A 1 103 ? 23.497 -16.725 41.330 1.00 77.19 103 GLU A C 1
ATOM 858 O O . GLU A 1 103 ? 24.709 -16.542 41.419 1.00 77.19 103 GLU A O 1
ATOM 863 N N . ILE A 1 104 ? 22.835 -16.451 40.198 1.00 78.44 104 ILE A N 1
ATOM 864 C CA . ILE A 1 104 ? 23.495 -15.990 38.960 1.00 78.44 104 ILE A CA 1
ATOM 865 C C . ILE A 1 104 ? 24.149 -14.606 39.147 1.00 78.44 104 ILE A C 1
ATOM 867 O O . ILE A 1 104 ? 25.199 -14.318 38.571 1.00 78.44 104 ILE A O 1
ATOM 871 N N . LEU A 1 105 ? 23.541 -13.728 39.953 1.00 76.94 105 LEU A N 1
ATOM 872 C CA . LEU A 1 105 ? 24.097 -12.404 40.254 1.00 76.94 105 LEU A CA 1
ATOM 873 C C . LEU A 1 105 ? 25.326 -12.476 41.169 1.00 76.94 105 LEU A C 1
ATOM 875 O O . LEU A 1 105 ? 26.216 -11.631 41.044 1.00 76.94 105 LEU A O 1
ATOM 879 N N . ASP A 1 106 ? 25.391 -13.461 42.063 1.00 72.69 106 ASP A N 1
ATOM 880 C CA . ASP A 1 106 ? 26.530 -13.652 42.961 1.00 72.69 106 ASP A CA 1
ATOM 881 C C . ASP A 1 106 ? 27.765 -14.189 42.213 1.00 72.69 106 ASP A C 1
ATOM 883 O O . ASP A 1 106 ? 28.877 -13.728 42.488 1.00 72.69 106 ASP A O 1
ATOM 887 N N . ASP A 1 107 ? 27.577 -15.032 41.192 1.00 68.06 107 ASP A N 1
ATOM 888 C CA . ASP A 1 107 ? 28.656 -15.479 40.295 1.00 68.06 107 ASP A CA 1
ATOM 889 C C . ASP A 1 107 ? 29.248 -14.314 39.484 1.00 68.06 107 ASP A C 1
ATOM 891 O O . ASP A 1 107 ? 30.466 -14.131 39.434 1.00 68.06 107 ASP A O 1
ATOM 895 N N . VAL A 1 108 ? 28.399 -13.442 38.925 1.00 67.31 108 VAL A N 1
ATOM 896 C CA . VAL A 1 108 ? 28.846 -12.224 38.214 1.00 67.31 108 VAL A CA 1
ATOM 897 C C . VAL A 1 108 ? 29.588 -11.268 39.153 1.00 67.31 108 VAL A C 1
ATOM 899 O O . VAL A 1 108 ? 30.516 -10.562 38.748 1.00 67.31 108 VAL A O 1
ATOM 902 N N . ARG A 1 109 ? 29.197 -11.231 40.430 1.00 63.09 109 ARG A N 1
ATOM 903 C CA . ARG A 1 109 ? 29.837 -10.386 41.442 1.00 63.09 109 ARG A CA 1
ATOM 904 C C . ARG A 1 109 ? 31.199 -10.927 41.883 1.00 63.09 109 ARG A C 1
ATOM 906 O O . ARG A 1 109 ? 32.035 -10.133 42.318 1.00 63.09 109 ARG A O 1
ATOM 913 N N . ALA A 1 110 ? 31.440 -12.231 41.756 1.00 61.34 110 ALA A N 1
ATOM 914 C CA . ALA A 1 110 ? 32.715 -12.859 42.088 1.00 61.34 110 ALA A CA 1
ATOM 915 C C . ALA A 1 110 ? 33.821 -12.605 41.040 1.00 61.34 110 ALA A C 1
ATOM 917 O O . ALA A 1 110 ? 34.999 -12.737 41.369 1.00 61.34 110 ALA A O 1
ATOM 918 N N . GLU A 1 111 ? 33.478 -12.174 39.818 1.00 60.81 111 GLU A N 1
ATOM 919 C CA . GLU A 1 111 ? 34.444 -11.966 38.722 1.00 60.81 111 GLU A CA 1
ATOM 920 C C . GLU A 1 111 ? 34.935 -10.508 38.535 1.00 60.81 111 GLU A C 1
ATOM 922 O O . GLU A 1 111 ? 35.616 -10.198 37.557 1.00 60.81 111 GLU A O 1
ATOM 927 N N . GLN A 1 112 ? 34.674 -9.581 39.468 1.00 59.75 112 GLN A N 1
ATOM 928 C CA . GLN A 1 112 ? 35.165 -8.194 39.348 1.00 59.75 112 GLN A CA 1
ATOM 929 C C . GLN A 1 112 ? 36.608 -7.981 39.860 1.00 59.75 112 GLN A C 1
ATOM 931 O O . GLN A 1 112 ? 36.822 -7.515 40.975 1.00 59.75 112 GLN A O 1
ATOM 936 N N . PHE A 1 113 ? 37.594 -8.225 38.991 1.00 51.16 113 PHE A N 1
ATOM 937 C CA . PHE A 1 113 ? 38.932 -7.594 38.952 1.00 51.16 113 PHE A CA 1
ATOM 938 C C . PHE A 1 113 ? 39.331 -7.582 37.459 1.00 51.16 113 PHE A C 1
ATOM 940 O O . PHE A 1 113 ? 39.526 -8.646 36.896 1.00 51.16 113 PHE A O 1
ATOM 947 N N . THR A 1 114 ? 39.400 -6.497 36.686 1.00 46.91 114 THR A N 1
ATOM 948 C CA . THR A 1 114 ? 39.932 -5.149 36.904 1.00 46.91 114 THR A CA 1
ATOM 949 C C . THR A 1 114 ? 39.169 -4.139 36.039 1.00 46.91 114 THR A C 1
ATOM 951 O O . THR A 1 114 ? 39.023 -4.331 34.833 1.00 46.91 114 THR A O 1
ATOM 954 N N . ASN A 1 115 ? 38.750 -3.024 36.632 1.00 56.41 115 ASN A N 1
ATOM 955 C CA . ASN A 1 115 ? 38.284 -1.858 35.886 1.00 56.41 115 ASN A CA 1
ATOM 956 C C . ASN A 1 115 ? 39.496 -1.158 35.248 1.00 56.41 115 ASN A C 1
ATOM 958 O O . ASN A 1 115 ? 40.090 -0.286 35.876 1.00 56.41 115 ASN A O 1
ATOM 962 N N . ASP A 1 116 ? 39.866 -1.541 34.027 1.00 47.88 116 ASP A N 1
ATOM 963 C CA . ASP A 1 116 ? 40.789 -0.778 33.181 1.00 47.88 116 ASP A CA 1
ATOM 964 C C . ASP A 1 116 ? 40.007 -0.142 32.028 1.00 47.88 116 ASP A C 1
ATOM 966 O O . ASP A 1 116 ? 39.959 -0.633 30.905 1.00 47.88 116 ASP A O 1
ATOM 970 N N . TRP A 1 117 ? 39.293 0.936 32.350 1.00 48.53 117 TRP A N 1
ATOM 971 C CA . TRP A 1 117 ? 38.743 1.856 31.352 1.00 48.53 117 TRP A CA 1
ATOM 972 C C . TRP A 1 117 ? 39.276 3.270 31.590 1.00 48.53 117 TRP A C 1
ATOM 974 O O . TRP A 1 117 ? 38.547 4.255 31.507 1.00 48.53 117 TRP A O 1
ATOM 984 N N . THR A 1 118 ? 40.569 3.371 31.906 1.00 53.09 118 THR A N 1
ATOM 985 C CA . THR A 1 118 ? 41.276 4.656 31.932 1.00 53.09 118 THR A CA 1
ATOM 986 C C . THR A 1 118 ? 42.625 4.540 31.225 1.00 53.09 118 THR A C 1
ATOM 988 O O . THR A 1 118 ? 43.659 4.779 31.831 1.00 53.09 118 THR A O 1
ATOM 991 N N . ASP A 1 119 ? 42.611 4.210 29.931 1.00 49.75 119 ASP A N 1
ATOM 992 C CA . ASP A 1 119 ? 43.710 4.565 29.024 1.00 49.75 119 ASP A CA 1
ATOM 993 C C . ASP A 1 119 ? 43.228 4.737 27.568 1.00 49.75 119 ASP A C 1
ATOM 995 O O . ASP A 1 119 ? 43.292 3.844 26.728 1.00 49.75 119 ASP A O 1
ATOM 999 N N . CYS A 1 120 ? 42.674 5.911 27.271 1.00 51.91 120 CYS A N 1
ATOM 1000 C CA . CYS A 1 120 ? 42.801 6.530 25.949 1.00 51.91 120 CYS A CA 1
ATOM 1001 C C . CYS A 1 120 ? 42.789 8.046 26.150 1.00 51.91 120 CYS A C 1
ATOM 1003 O O . CYS A 1 120 ? 41.894 8.776 25.729 1.00 51.91 120 CYS A O 1
ATOM 1005 N N . SER A 1 121 ? 43.787 8.517 26.885 1.00 43.22 121 SER A N 1
ATOM 1006 C CA . SER A 1 121 ? 44.219 9.902 26.814 1.00 43.22 121 SER A CA 1
ATOM 1007 C C . SER A 1 121 ? 45.667 9.889 26.358 1.00 43.22 121 SER A C 1
ATOM 1009 O O . SER A 1 121 ? 46.502 9.286 27.027 1.00 43.22 121 SER A O 1
ATOM 1011 N N . THR A 1 122 ? 45.927 10.627 25.276 1.00 42.78 122 THR A N 1
ATOM 1012 C CA . THR A 1 122 ? 47.229 11.061 24.729 1.00 42.78 122 THR A CA 1
ATOM 1013 C C . THR A 1 122 ? 47.679 10.348 23.446 1.00 42.78 122 THR A C 1
ATOM 1015 O O . THR A 1 122 ? 48.499 9.437 23.465 1.00 42.78 122 THR A O 1
ATOM 1018 N N . ILE A 1 123 ? 47.220 10.862 22.301 1.00 44.91 123 ILE A N 1
ATOM 1019 C CA . ILE A 1 123 ? 48.139 11.164 21.196 1.00 44.91 123 ILE A CA 1
ATOM 1020 C C . ILE A 1 123 ? 47.943 12.651 20.877 1.00 44.91 123 ILE A C 1
ATOM 1022 O O . ILE A 1 123 ? 46.965 13.036 20.236 1.00 44.91 123 ILE A O 1
ATOM 1026 N N . ASP A 1 124 ? 48.852 13.476 21.400 1.00 44.50 124 ASP A N 1
ATOM 1027 C CA . ASP A 1 124 ? 49.208 14.790 20.850 1.00 44.50 124 ASP A CA 1
ATOM 1028 C C . ASP A 1 124 ? 49.553 14.589 19.356 1.00 44.50 124 ASP A C 1
ATOM 1030 O O . ASP A 1 124 ? 50.230 13.628 19.008 1.00 44.50 124 ASP A O 1
ATOM 1034 N N . GLY A 1 125 ? 49.033 15.332 18.381 1.00 42.25 125 GLY A N 1
ATOM 1035 C CA 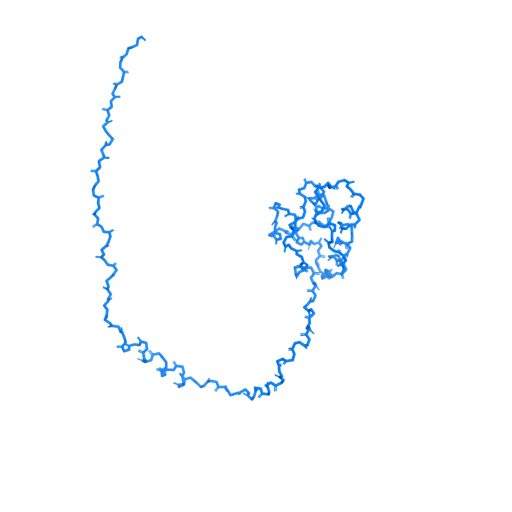. GLY A 1 125 ? 49.122 16.777 18.243 1.00 42.25 125 GLY A CA 1
ATOM 1036 C C . GLY A 1 125 ? 50.159 17.089 17.158 1.00 42.25 125 GLY A C 1
ATOM 1037 O O . GLY A 1 125 ? 51.339 17.018 17.444 1.00 42.25 125 GLY A O 1
ATOM 1038 N N . ASP A 1 126 ? 49.713 17.435 15.944 1.00 39.66 126 ASP A N 1
ATOM 1039 C CA . ASP A 1 126 ? 50.477 18.209 14.946 1.00 39.66 126 ASP A CA 1
ATOM 1040 C C . ASP A 1 126 ? 49.448 19.015 14.114 1.00 39.66 126 ASP A C 1
ATOM 1042 O O . ASP A 1 126 ? 48.659 18.455 13.357 1.00 39.66 126 ASP A 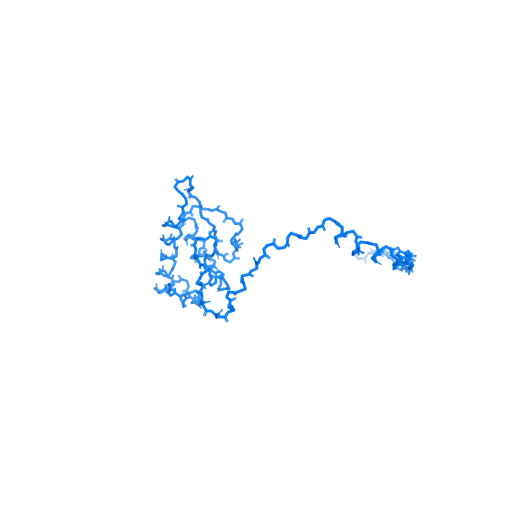O 1
ATOM 1046 N N . HIS A 1 127 ? 49.150 20.264 14.485 1.00 39.72 127 HIS A N 1
ATOM 1047 C CA . HIS A 1 127 ? 49.838 21.494 14.065 1.00 39.72 127 HIS A CA 1
ATOM 1048 C C . HIS A 1 127 ? 49.343 22.030 12.702 1.00 39.72 127 HIS A C 1
ATOM 1050 O O . HIS A 1 127 ? 49.934 21.795 11.654 1.00 39.72 127 HIS A O 1
ATOM 1056 N N . LEU A 1 128 ? 48.234 22.784 12.727 1.00 37.69 128 LEU A N 1
ATOM 1057 C CA . LEU A 1 128 ? 47.840 23.689 11.639 1.00 37.69 128 LEU A CA 1
ATOM 1058 C C . LEU A 1 128 ? 48.534 25.039 11.866 1.00 37.69 128 LEU A C 1
ATOM 1060 O O . LEU A 1 128 ? 48.036 25.886 12.612 1.00 37.69 128 LEU A O 1
ATOM 1064 N N . GLU A 1 129 ? 49.700 25.222 11.244 1.00 44.66 129 GLU A N 1
ATOM 1065 C CA . GLU A 1 129 ? 50.322 26.541 11.123 1.00 44.66 129 GLU A CA 1
ATOM 1066 C C . GLU A 1 129 ? 49.479 27.449 10.234 1.00 44.66 129 GLU A C 1
ATOM 1068 O O . GLU A 1 129 ? 48.982 27.063 9.175 1.00 44.66 129 GLU A O 1
ATOM 1073 N N . HIS A 1 130 ? 49.352 28.692 10.689 1.00 38.84 130 HIS A N 1
ATOM 1074 C CA . HIS A 1 130 ? 48.935 29.808 9.864 1.00 38.84 130 HIS A CA 1
ATOM 1075 C C . HIS A 1 130 ? 49.985 30.036 8.773 1.00 38.84 130 HIS A C 1
ATOM 1077 O O . HIS A 1 130 ? 51.165 30.204 9.073 1.00 38.84 130 HIS A O 1
ATOM 1083 N N . GLY A 1 131 ? 49.541 30.101 7.521 1.00 39.91 131 GLY A N 1
ATOM 1084 C CA . GLY A 1 131 ? 50.349 30.546 6.394 1.00 39.91 131 GLY A CA 1
ATOM 1085 C C . GLY A 1 131 ? 49.578 31.576 5.587 1.00 39.91 131 GLY A C 1
ATOM 1086 O O . GLY A 1 131 ? 48.713 31.221 4.788 1.00 39.91 131 GLY A O 1
ATOM 1087 N N . ASP A 1 132 ? 49.892 32.848 5.821 1.00 43.25 132 ASP A N 1
ATOM 1088 C CA . ASP A 1 132 ? 49.531 33.973 4.964 1.00 43.25 132 ASP A CA 1
ATOM 1089 C C . ASP A 1 132 ? 49.922 33.693 3.506 1.00 43.25 132 ASP A C 1
ATOM 1091 O O . ASP A 1 132 ? 51.020 33.214 3.222 1.00 43.25 132 ASP A O 1
ATOM 1095 N N . THR A 1 133 ? 49.058 34.059 2.558 1.00 46.50 133 THR A N 1
ATOM 1096 C CA . THR A 1 133 ? 49.468 34.255 1.161 1.00 46.50 133 THR A CA 1
ATOM 1097 C C . THR A 1 133 ? 49.211 35.708 0.781 1.00 46.50 133 THR A C 1
ATOM 1099 O O . THR A 1 133 ? 48.073 36.173 0.749 1.00 46.50 133 THR A O 1
ATOM 1102 N N . ILE A 1 134 ? 50.303 36.425 0.528 1.00 41.19 134 ILE A N 1
ATOM 1103 C CA . ILE A 1 134 ? 50.364 37.780 -0.017 1.00 41.19 134 ILE A CA 1
ATOM 1104 C C . ILE A 1 134 ? 50.641 37.676 -1.533 1.00 41.19 134 ILE A C 1
ATOM 1106 O O . ILE A 1 134 ? 51.563 36.966 -1.923 1.00 41.19 134 ILE A O 1
ATOM 1110 N N . LEU A 1 135 ? 49.888 38.473 -2.310 1.00 36.22 135 LEU A N 1
ATOM 1111 C CA . LEU A 1 135 ? 50.102 38.988 -3.684 1.00 36.22 135 LEU A CA 1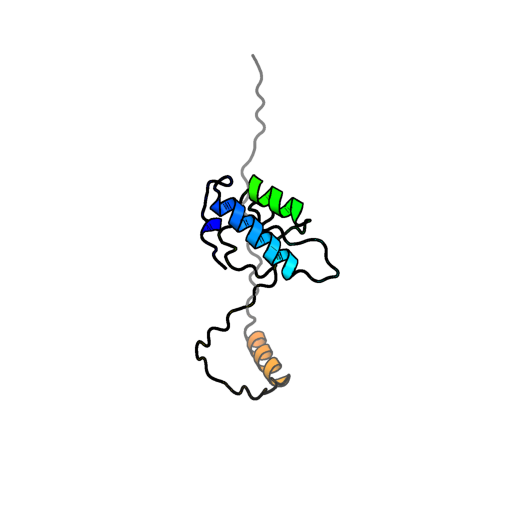
ATOM 1112 C C . LEU A 1 135 ? 50.006 38.035 -4.894 1.00 36.22 135 LEU A C 1
ATOM 1114 O O . LEU A 1 135 ? 50.842 37.157 -5.075 1.00 36.22 135 LEU A O 1
ATOM 1118 N N . GLU A 1 136 ? 49.075 38.357 -5.802 1.00 39.59 136 GLU A N 1
ATOM 1119 C CA . GLU A 1 136 ? 49.359 39.167 -7.010 1.00 39.59 136 GLU A CA 1
ATOM 1120 C C . GLU A 1 136 ? 48.302 40.272 -7.172 1.00 39.59 136 GLU A C 1
ATOM 1122 O O . GLU A 1 136 ? 47.129 40.023 -6.805 1.00 39.59 136 GLU A O 1
#

InterPro domains:
  IPR029480 Transposase-associated domain [PF13963] (3-77)

Foldseek 3Di:
DDLPLLPDPQLPDPSVLVVLVVVLVLLVVQDDPVDQWAFQQFPVRVRVDTDGSVVSSVRCSVGNGDSVPPAPVSRPRDDPPPPPCPDPPPPPCPPPDPVNVVVVVVVVVVPDPDPPPPPDDDDDDDDDDDDDDDDD

pLDDT: mean 79.59, std 21.61, range [36.22, 98.75]

Sequence (136 aa):
MDRSWMDIRNRRHPLYIEGVKEFIKFAIDHMPPSETLIWCPCIRCNNFNKMTPDEVEEHMYAWGVVVAYNRWVYHGEEFDQENNGHGNTNIEEESITVDAMQEILDDVRAEQFTNDWTDCSTIDGDHLEHGDTILE

Radius of gyration: 28.38 Å; chains: 1; bounding box: 62×70×60 Å